Protein AF-A0A0U1L138-F1 (afdb_monomer_lite)

Organism: NCBI:txid2378

InterPro domains:
  IPR011146 HIT-like domain [PF01230] (2-56)
  IPR011146 HIT-like domain [PS51084] (1-61)
  IPR036265 HIT-like superfamily [G3DSA:3.30.428.10] (1-92)
  IPR036265 HIT-like superfamily [SSF54197] (2-64)

Sequence (111 aa):
MENLEQVKQEELFELTNILKSVTKALVKENDIDRVYILSLGEETSHFHFHVFPRYKWMLNFPNEDICINDKLDGAKLFSFIRQKYKADKQELFDNRLFSIVSRVRELMTNL

Secondary structure (DSSP, 8-state):
--SGGGS-HHHHHHHHHHHHHHHHHHTTSTTEEEEEEE---SS--S---EEEEEEGGGGGS-HHHHEETTEE-HHHHHHHHHHHT---TTGGG-HHHHHHHHHHHHHHTT-

Radius of gyration: 15.62 Å; chains: 1; bounding box: 41×29×37 Å

Foldseek 3Di:
DQDDVPADPVNVVVQVLLVVLLQVLLVPDPQFPDWDWDFDPPPHSDTDIDTHGDGPCLVVDDCVQAHDPSHGDPVSSVVVCCVVCVDDPVCCPDPVVVVSVVSSVVSVVVD

Structure (mmCIF, N/CA/C/O backbone):
data_AF-A0A0U1L138-F1
#
_entry.id   AF-A0A0U1L138-F1
#
loop_
_atom_site.group_PDB
_atom_site.id
_atom_site.type_symbol
_atom_site.label_atom_id
_atom_site.label_alt_id
_atom_site.label_comp_id
_atom_site.label_asym_id
_atom_site.label_entity_id
_atom_site.label_seq_id
_atom_site.pdbx_PDB_ins_code
_atom_site.Cartn_x
_atom_site.Cartn_y
_atom_site.Cartn_z
_atom_site.occupancy
_atom_site.B_iso_or_equiv
_atom_site.auth_seq_id
_atom_site.auth_comp_id
_atom_site.auth_asym_id
_atom_site.auth_atom_id
_atom_site.pdbx_PDB_model_num
ATOM 1 N N . MET A 1 1 ? -6.097 14.349 15.111 1.00 77.19 1 MET A N 1
ATOM 2 C CA . MET A 1 1 ? -5.158 13.266 15.430 1.00 77.19 1 MET A CA 1
ATOM 3 C C . MET A 1 1 ? -4.098 13.271 14.367 1.00 77.19 1 MET A C 1
ATOM 5 O O . MET A 1 1 ? -4.418 12.994 13.216 1.00 77.19 1 MET A O 1
ATOM 9 N N . GLU A 1 2 ? -2.906 13.702 14.750 1.00 82.88 2 GLU A N 1
ATOM 10 C CA . GLU A 1 2 ? -1.835 14.035 13.814 1.00 82.88 2 GLU A CA 1
ATOM 11 C C . GLU A 1 2 ? -0.838 12.903 13.619 1.00 82.88 2 GLU A C 1
ATOM 13 O O . GLU A 1 2 ? -0.235 12.773 12.559 1.00 82.88 2 GLU A O 1
ATOM 18 N N . ASN A 1 3 ? -0.704 12.038 14.617 1.00 85.62 3 ASN A N 1
ATOM 19 C CA . ASN A 1 3 ? 0.298 10.991 14.644 1.00 85.62 3 ASN A CA 1
ATOM 20 C C . ASN A 1 3 ? -0.227 9.739 15.369 1.00 85.62 3 ASN A C 1
ATOM 22 O O . ASN A 1 3 ? -1.282 9.757 16.005 1.00 85.62 3 ASN A O 1
ATOM 26 N N . LEU A 1 4 ? 0.517 8.636 15.248 1.00 90.56 4 LEU A N 1
ATOM 27 C CA . LEU A 1 4 ? 0.132 7.325 15.780 1.00 90.56 4 LEU A CA 1
ATOM 28 C C . LEU A 1 4 ? -0.012 7.312 17.312 1.00 90.56 4 LEU A C 1
ATOM 30 O O . LEU A 1 4 ? -0.883 6.627 17.833 1.00 90.56 4 LEU A O 1
ATOM 34 N N . GLU A 1 5 ? 0.821 8.064 18.034 1.00 92.56 5 GLU A N 1
ATOM 35 C CA . GLU A 1 5 ? 0.801 8.125 19.508 1.00 92.56 5 GLU A CA 1
ATOM 36 C C . GLU A 1 5 ? -0.516 8.676 20.076 1.00 92.56 5 GLU A C 1
ATOM 38 O O . GLU A 1 5 ? -0.874 8.370 21.210 1.00 92.56 5 GLU A O 1
ATOM 43 N N . GLN A 1 6 ? -1.247 9.469 19.288 1.00 92.38 6 GLN A N 1
ATOM 44 C CA . GLN A 1 6 ? -2.540 10.036 19.665 1.00 92.38 6 GLN A CA 1
ATOM 45 C C . GLN A 1 6 ? -3.711 9.077 19.393 1.00 92.38 6 GLN A C 1
ATOM 47 O O . GLN A 1 6 ? -4.825 9.355 19.840 1.00 92.38 6 GLN A O 1
ATOM 52 N N . VAL A 1 7 ? -3.477 7.971 18.672 1.00 92.31 7 VAL A N 1
ATOM 53 C CA . VAL A 1 7 ? -4.498 6.976 18.313 1.00 92.31 7 VAL A CA 1
ATOM 54 C C . VAL A 1 7 ? -4.766 6.072 19.501 1.00 92.31 7 VAL A C 1
ATOM 56 O O . VAL A 1 7 ? -3.854 5.441 20.041 1.00 92.31 7 VAL A O 1
ATOM 59 N N . LYS A 1 8 ? -6.034 5.971 19.909 1.00 95.44 8 LYS A N 1
ATOM 60 C CA . LYS A 1 8 ? -6.415 5.029 20.963 1.00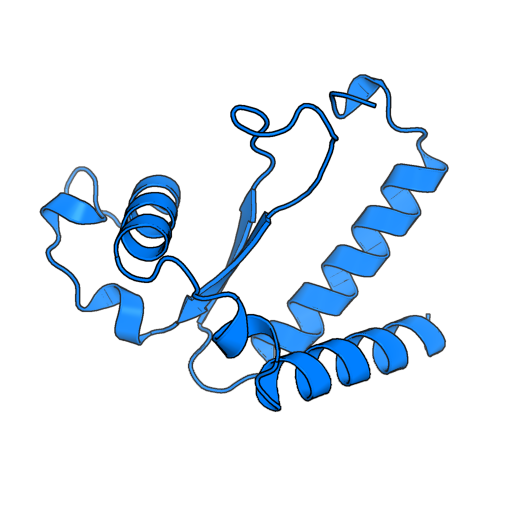 95.44 8 LYS A CA 1
ATOM 61 C C . LYS A 1 8 ? -6.182 3.603 20.475 1.00 95.44 8 LYS A C 1
ATOM 63 O O . LYS A 1 8 ? -6.370 3.293 19.304 1.00 95.44 8 LYS A O 1
ATOM 68 N N . GLN A 1 9 ? -5.837 2.703 21.392 1.00 95.38 9 GLN A N 1
ATOM 69 C CA . GLN A 1 9 ? -5.607 1.288 21.067 1.00 95.38 9 GLN A CA 1
ATOM 70 C C . GLN A 1 9 ? -6.801 0.642 20.344 1.00 95.38 9 GLN A C 1
ATOM 72 O O . GLN A 1 9 ? -6.609 -0.109 19.394 1.00 95.38 9 GLN A O 1
ATOM 77 N N . GLU A 1 10 ? -8.024 0.972 20.758 1.00 95.69 10 GLU A N 1
ATOM 78 C CA . GLU A 1 10 ? -9.265 0.491 20.136 1.00 95.69 10 GLU A CA 1
ATOM 79 C C . GLU A 1 10 ? -9.395 0.976 18.682 1.00 95.69 10 GLU A C 1
ATOM 81 O O . GLU A 1 10 ? -9.613 0.174 17.777 1.00 95.69 10 GLU A O 1
ATOM 86 N N . GLU A 1 11 ? -9.149 2.266 18.438 1.00 93.31 11 GLU A N 1
ATOM 87 C CA . GLU A 1 11 ? -9.163 2.861 17.094 1.00 93.31 11 GLU A CA 1
ATOM 88 C C . GLU A 1 11 ? -8.069 2.247 16.208 1.00 93.31 11 GLU A C 1
ATOM 90 O O . GLU A 1 11 ? -8.295 1.943 15.037 1.00 93.31 11 GLU A O 1
ATOM 95 N N . LEU A 1 12 ? -6.879 2.004 16.766 1.00 94.44 12 LEU A N 1
ATOM 96 C CA . LEU A 1 12 ? -5.781 1.361 16.050 1.00 94.44 12 LEU A CA 1
ATOM 97 C C . LEU A 1 12 ? -6.107 -0.099 15.702 1.00 94.44 12 LEU A C 1
ATOM 99 O O . LEU A 1 12 ? -5.778 -0.569 14.608 1.00 94.44 12 LEU A O 1
ATOM 103 N N . PHE A 1 13 ? -6.770 -0.822 16.602 1.00 93.88 13 PHE A N 1
ATOM 104 C CA . PHE A 1 13 ? -7.234 -2.183 16.351 1.00 93.88 13 PHE A CA 1
ATOM 105 C C . PHE A 1 13 ? -8.261 -2.225 15.208 1.00 93.88 13 PHE A C 1
ATOM 107 O O . PHE A 1 13 ? -8.141 -3.037 14.289 1.00 93.88 13 PHE A O 1
ATOM 114 N N . GLU A 1 14 ? -9.224 -1.305 15.195 1.00 92.88 14 GLU A N 1
ATOM 115 C CA . GLU A 1 14 ? -10.187 -1.181 14.096 1.00 92.88 14 GLU A CA 1
ATOM 116 C C . GLU A 1 14 ? -9.500 -0.826 12.770 1.00 92.88 14 GLU A C 1
ATOM 118 O O . GLU A 1 14 ? -9.710 -1.503 11.758 1.00 92.88 14 GLU A O 1
ATOM 123 N N . LEU A 1 15 ? -8.610 0.173 12.775 1.00 93.00 15 LEU A N 1
ATOM 124 C CA . LEU A 1 15 ? -7.842 0.581 11.595 1.00 93.00 15 LEU A CA 1
ATOM 125 C C . LEU A 1 15 ? -7.014 -0.573 11.022 1.00 93.00 15 LEU A C 1
ATOM 127 O O . LEU A 1 15 ? -6.984 -0.775 9.806 1.00 93.00 15 LEU A O 1
ATOM 131 N N . THR A 1 16 ? -6.360 -1.361 11.875 1.00 93.75 16 THR A N 1
ATOM 132 C CA . THR A 1 16 ? -5.551 -2.506 11.432 1.00 93.75 16 THR A CA 1
ATOM 133 C C . THR A 1 16 ? -6.408 -3.651 10.885 1.00 93.75 16 THR A C 1
ATOM 135 O O . THR A 1 16 ? -6.015 -4.279 9.896 1.00 93.75 16 THR A O 1
ATOM 138 N N . ASN A 1 17 ? -7.609 -3.883 11.423 1.00 93.06 17 ASN A N 1
ATOM 139 C CA . ASN A 1 17 ? -8.567 -4.845 10.861 1.00 93.06 17 ASN A CA 1
ATOM 140 C C . ASN A 1 17 ? -9.092 -4.416 9.483 1.00 93.06 17 ASN A C 1
ATOM 142 O O . ASN A 1 17 ? -9.172 -5.240 8.560 1.00 93.06 17 ASN A O 1
ATOM 146 N N . ILE A 1 18 ? -9.390 -3.125 9.311 1.00 93.19 18 ILE A N 1
ATOM 147 C CA . ILE A 1 18 ? -9.758 -2.552 8.010 1.00 93.19 18 ILE A CA 1
ATOM 148 C C . ILE A 1 18 ? 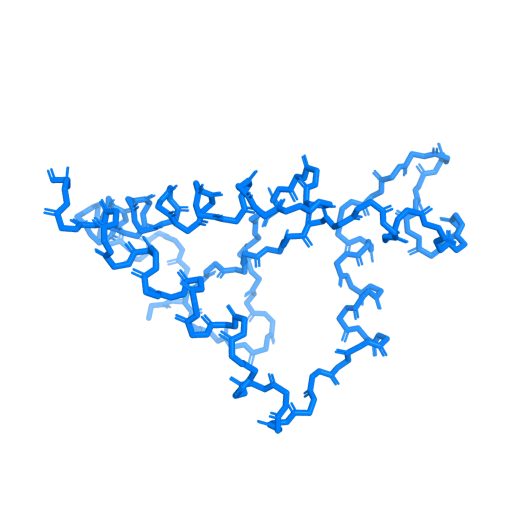-8.600 -2.734 7.027 1.00 93.19 18 ILE A C 1
ATOM 150 O O . ILE A 1 18 ? -8.785 -3.286 5.943 1.00 93.19 18 ILE A O 1
ATOM 154 N N . LEU A 1 19 ? -7.382 -2.359 7.420 1.00 94.88 19 LEU A N 1
ATOM 155 C CA . LEU A 1 19 ? -6.180 -2.470 6.594 1.00 94.88 19 LEU A CA 1
ATOM 156 C C . LEU A 1 19 ? -5.897 -3.916 6.157 1.00 94.88 19 LEU A C 1
ATOM 158 O O . LEU A 1 19 ? -5.582 -4.175 4.992 1.00 94.88 19 LEU A O 1
ATOM 162 N N . LYS A 1 20 ? -6.077 -4.888 7.057 1.00 94.06 20 LYS A N 1
ATOM 163 C CA . LYS A 1 20 ? -5.988 -6.322 6.744 1.00 94.06 20 LYS A CA 1
ATOM 164 C C . LYS A 1 20 ? -7.035 -6.752 5.711 1.00 94.06 20 LYS A C 1
ATOM 166 O O . LYS A 1 20 ? -6.738 -7.542 4.817 1.00 94.06 20 LYS A O 1
ATOM 171 N N . SER A 1 21 ? -8.252 -6.227 5.804 1.00 93.19 21 SER A N 1
ATOM 172 C CA . SER A 1 21 ? -9.329 -6.529 4.854 1.00 93.19 21 SER A CA 1
ATOM 173 C C . SER A 1 21 ? -9.069 -5.909 3.480 1.00 93.19 21 SER A C 1
ATOM 175 O O . SER A 1 21 ? -9.204 -6.594 2.466 1.00 93.19 21 SER A O 1
ATOM 177 N N . VAL A 1 22 ? -8.610 -4.653 3.441 1.00 93.56 22 VAL A N 1
ATOM 178 C CA . VAL A 1 22 ? -8.209 -3.953 2.210 1.00 93.56 22 VAL A CA 1
ATOM 179 C C . VAL A 1 22 ? -7.072 -4.692 1.513 1.00 93.56 22 VAL A C 1
ATOM 181 O O . VAL A 1 22 ? -7.184 -5.028 0.336 1.00 93.56 22 VAL A O 1
ATOM 184 N N . THR A 1 23 ? -5.999 -5.016 2.234 1.00 94.06 23 THR A N 1
ATOM 185 C CA . THR A 1 23 ? -4.866 -5.762 1.665 1.00 94.06 23 THR A CA 1
ATOM 186 C C . THR A 1 23 ? -5.299 -7.130 1.143 1.00 94.06 23 THR A C 1
ATOM 188 O O . THR A 1 23 ? -4.934 -7.486 0.026 1.00 94.06 23 THR A O 1
ATOM 191 N N . LYS A 1 24 ? -6.145 -7.865 1.879 1.00 92.06 24 LYS A N 1
ATOM 192 C CA . LYS A 1 24 ? -6.709 -9.154 1.439 1.00 92.06 24 LYS A CA 1
ATOM 193 C C . LYS A 1 24 ? -7.576 -9.036 0.182 1.00 92.06 24 LYS A C 1
ATOM 195 O O . LYS A 1 24 ? -7.598 -9.975 -0.611 1.00 92.06 24 LYS A O 1
ATOM 200 N N . ALA A 1 25 ? -8.310 -7.938 0.011 1.00 91.38 25 ALA A N 1
ATOM 201 C CA . ALA A 1 25 ? -9.071 -7.683 -1.208 1.00 91.38 25 ALA A CA 1
ATOM 202 C C . ALA A 1 25 ? -8.134 -7.390 -2.390 1.00 91.38 25 ALA A C 1
ATOM 204 O O . ALA A 1 25 ? -8.272 -8.012 -3.437 1.00 91.38 25 ALA A O 1
ATOM 205 N N . LEU A 1 26 ? -7.136 -6.523 -2.192 1.00 90.81 26 LEU A N 1
ATOM 206 C CA . LEU A 1 26 ? -6.195 -6.116 -3.239 1.00 90.81 26 LEU A CA 1
ATOM 207 C C . LEU A 1 26 ? -5.318 -7.267 -3.741 1.00 90.81 26 LEU A C 1
ATOM 209 O O . LEU A 1 26 ? -5.160 -7.422 -4.942 1.00 90.81 26 LEU A O 1
ATOM 213 N N . VAL A 1 27 ? -4.781 -8.121 -2.866 1.00 87.19 27 VAL A N 1
ATOM 214 C CA . VAL A 1 27 ? -3.908 -9.237 -3.302 1.00 87.19 27 VAL A CA 1
ATOM 215 C C . VAL A 1 27 ? -4.635 -10.320 -4.110 1.00 87.19 27 VAL A C 1
ATOM 217 O O . VAL A 1 27 ? -3.988 -11.225 -4.627 1.00 87.19 27 VAL A O 1
ATOM 220 N N . LYS A 1 28 ? -5.971 -10.273 -4.193 1.00 85.38 28 LYS A N 1
ATOM 221 C CA . LYS A 1 28 ? -6.761 -11.169 -5.052 1.00 85.38 28 LYS A CA 1
ATOM 222 C C . LYS A 1 28 ? -6.924 -10.642 -6.473 1.00 85.38 28 LYS A C 1
ATOM 224 O O . LYS A 1 28 ? -7.367 -11.395 -7.335 1.00 85.38 28 LYS A O 1
ATOM 229 N N . GLU A 1 29 ? -6.619 -9.372 -6.706 1.00 83.88 29 GLU A N 1
ATOM 230 C CA . GLU A 1 29 ? -6.638 -8.801 -8.043 1.00 83.88 29 GLU A CA 1
ATOM 231 C C . GLU A 1 29 ? -5.475 -9.358 -8.860 1.00 83.88 29 GLU A C 1
ATOM 233 O O . GLU A 1 29 ? -4.352 -9.499 -8.367 1.00 83.88 29 GLU A O 1
ATOM 238 N N . ASN A 1 30 ? -5.733 -9.619 -10.139 1.00 79.19 30 ASN A N 1
ATOM 239 C CA . ASN A 1 30 ? -4.670 -9.991 -11.058 1.00 79.19 30 ASN A CA 1
ATOM 240 C C . ASN A 1 30 ? -3.629 -8.862 -11.140 1.00 79.19 30 ASN A C 1
ATOM 242 O O . ASN A 1 30 ? -3.953 -7.673 -11.089 1.00 79.19 30 ASN A O 1
ATOM 246 N N . ASP A 1 31 ? -2.368 -9.269 -11.267 1.00 86.81 31 ASP A N 1
ATOM 247 C CA . ASP A 1 31 ? -1.191 -8.415 -11.455 1.00 86.81 31 ASP A CA 1
ATOM 248 C C . ASP A 1 31 ? -0.718 -7.583 -10.258 1.00 86.81 31 ASP A C 1
ATOM 250 O O . ASP A 1 31 ? 0.324 -6.936 -10.385 1.00 86.81 31 ASP A O 1
ATOM 254 N N . ILE A 1 32 ? -1.389 -7.628 -9.100 1.00 91.50 32 ILE A N 1
ATOM 255 C CA . ILE A 1 32 ? -0.857 -7.066 -7.848 1.00 91.50 32 ILE A CA 1
ATOM 256 C C . ILE A 1 32 ? 0.075 -8.090 -7.189 1.00 91.50 32 ILE A C 1
ATOM 258 O O . ILE A 1 32 ? -0.359 -9.139 -6.723 1.00 91.50 32 ILE A O 1
ATOM 262 N N . ASP A 1 33 ? 1.363 -7.762 -7.091 1.00 90.31 33 ASP A N 1
ATOM 263 C CA . ASP A 1 33 ? 2.365 -8.643 -6.469 1.00 90.31 33 ASP A CA 1
ATOM 264 C C . ASP A 1 33 ? 2.542 -8.385 -4.972 1.00 90.31 33 ASP A C 1
ATOM 266 O O . ASP A 1 33 ? 2.974 -9.250 -4.207 1.00 90.31 33 ASP A O 1
ATOM 270 N N . ARG A 1 34 ? 2.352 -7.130 -4.562 1.00 92.88 34 ARG A N 1
ATOM 271 C CA . ARG A 1 34 ? 2.618 -6.669 -3.201 1.00 92.88 34 ARG A CA 1
ATOM 272 C C . ARG A 1 34 ? 1.779 -5.437 -2.909 1.00 92.88 34 ARG A C 1
ATOM 274 O O . ARG A 1 34 ? 1.535 -4.633 -3.799 1.00 92.88 34 ARG A O 1
ATOM 281 N N . VAL A 1 35 ? 1.396 -5.262 -1.652 1.00 94.81 35 VAL A N 1
ATOM 282 C CA . VAL A 1 35 ? 0.774 -4.027 -1.171 1.00 94.81 35 VAL A CA 1
ATOM 283 C C . VAL A 1 35 ? 1.734 -3.363 -0.196 1.00 94.81 35 VAL A C 1
ATOM 285 O O . VAL A 1 35 ? 2.177 -3.994 0.764 1.00 94.81 35 VAL A O 1
ATOM 288 N N . TYR A 1 36 ? 2.086 -2.112 -0.467 1.00 95.12 36 TYR A N 1
ATOM 289 C CA . TYR A 1 36 ? 2.853 -1.275 0.445 1.00 95.12 36 TYR A CA 1
ATOM 290 C C . TYR A 1 36 ? 1.904 -0.462 1.319 1.00 95.12 36 TYR A C 1
ATOM 292 O O . TYR A 1 36 ? 0.842 -0.033 0.869 1.00 95.12 36 TYR A O 1
ATOM 300 N N . ILE A 1 37 ? 2.297 -0.264 2.572 1.00 95.00 37 ILE A N 1
ATOM 301 C CA . ILE A 1 37 ? 1.548 0.518 3.551 1.00 95.00 37 ILE A CA 1
ATOM 302 C C . ILE A 1 37 ? 2.492 1.601 4.048 1.00 95.00 37 ILE A C 1
ATOM 304 O O . ILE A 1 37 ? 3.595 1.292 4.498 1.00 95.00 37 ILE A O 1
ATOM 308 N N . LEU A 1 38 ? 2.067 2.854 3.937 1.00 93.00 38 LEU A N 1
ATOM 309 C CA . LEU A 1 38 ? 2.846 4.014 4.355 1.00 93.00 38 LEU A CA 1
ATOM 310 C C . LEU A 1 38 ? 1.973 4.926 5.217 1.00 93.00 38 LEU A C 1
ATOM 312 O O . LEU A 1 38 ? 0.766 4.992 5.008 1.00 93.00 38 LEU A O 1
ATOM 316 N N . SER A 1 39 ? 2.582 5.650 6.149 1.00 92.75 39 SER A N 1
ATOM 317 C CA . SER A 1 39 ? 1.945 6.743 6.890 1.00 92.75 39 SER A CA 1
ATOM 318 C C . SER A 1 39 ? 2.809 7.979 6.684 1.00 92.75 39 SER A C 1
ATOM 320 O O . SER A 1 39 ? 3.898 8.055 7.249 1.00 92.75 39 SER A O 1
ATOM 322 N N . LEU A 1 40 ? 2.346 8.894 5.835 1.00 90.38 40 LEU A N 1
ATOM 323 C CA . LEU A 1 40 ? 3.024 10.137 5.464 1.00 90.38 40 LEU A CA 1
ATOM 324 C C . LEU A 1 40 ? 2.098 11.307 5.826 1.00 90.38 40 LEU A C 1
ATOM 326 O O . LEU A 1 40 ? 0.881 11.188 5.694 1.00 90.38 40 LEU A O 1
ATOM 330 N N . GLY A 1 41 ? 2.655 12.404 6.333 1.00 88.06 41 GLY A N 1
ATOM 331 C CA . GLY A 1 41 ? 1.895 13.496 6.963 1.00 88.06 41 GLY A CA 1
ATOM 332 C C . GLY A 1 41 ? 2.183 14.881 6.385 1.00 88.06 41 GLY A C 1
ATOM 333 O O . GLY A 1 41 ? 1.705 15.878 6.914 1.00 88.06 41 GLY A O 1
ATOM 334 N N . GLU A 1 42 ? 2.976 14.960 5.317 1.00 88.81 42 GLU A N 1
ATOM 335 C CA . GLU A 1 42 ? 3.516 16.210 4.779 1.00 88.81 42 GLU A CA 1
ATOM 336 C C . GLU A 1 42 ? 2.452 17.085 4.096 1.00 88.81 42 GLU A C 1
ATOM 338 O O . GLU A 1 42 ? 2.597 18.304 4.059 1.00 88.81 42 GLU A O 1
ATOM 343 N N . GLU A 1 43 ? 1.378 16.489 3.565 1.00 84.06 43 GLU A N 1
ATOM 344 C CA . GLU A 1 43 ? 0.285 17.226 2.904 1.00 84.06 43 GLU A CA 1
ATOM 345 C C . GLU A 1 43 ? -0.953 17.408 3.783 1.00 84.06 43 GLU A C 1
ATOM 347 O O . GLU A 1 43 ? -1.676 18.393 3.641 1.00 84.06 43 GLU A O 1
ATOM 352 N N . THR A 1 44 ? -1.213 16.466 4.689 1.00 85.50 44 THR A N 1
ATOM 353 C CA . THR A 1 44 ? -2.363 16.514 5.592 1.00 85.50 44 THR A CA 1
ATOM 354 C C . THR A 1 44 ? -1.952 16.039 6.972 1.00 85.50 44 THR A C 1
ATOM 356 O O . THR A 1 44 ? -1.434 14.933 7.111 1.00 85.50 44 THR A O 1
ATOM 359 N N . SER A 1 45 ? -2.286 16.818 7.997 1.00 87.19 45 SER A N 1
ATOM 360 C CA . SER A 1 45 ? -2.010 16.486 9.395 1.00 87.19 45 SER A CA 1
ATOM 361 C C . SER A 1 45 ? -2.996 15.480 9.995 1.00 87.19 45 SER A C 1
ATOM 363 O O . SER A 1 45 ? -3.060 15.345 11.204 1.00 87.19 45 SER A O 1
ATOM 365 N N . HIS A 1 46 ? -3.817 14.788 9.204 1.00 91.06 46 HIS A N 1
ATOM 366 C CA . HIS A 1 46 ? -4.671 13.721 9.724 1.00 91.06 46 HIS A CA 1
ATOM 367 C C . HIS A 1 46 ? -3.922 12.391 9.651 1.00 91.06 46 HIS A C 1
ATOM 369 O O . HIS A 1 46 ? -3.442 12.034 8.578 1.00 91.06 46 HIS A O 1
ATOM 375 N N . PHE A 1 47 ? -3.846 11.641 10.752 1.00 92.50 47 PHE A N 1
ATOM 376 C CA . PHE A 1 47 ? -3.243 10.311 10.746 1.00 92.50 47 PHE A CA 1
ATOM 377 C C . PHE A 1 47 ? -4.020 9.374 9.815 1.00 92.50 47 PHE A C 1
ATOM 379 O O . PHE A 1 47 ? -5.211 9.135 10.008 1.00 92.50 47 PHE A O 1
ATOM 386 N N . HIS A 1 48 ? -3.343 8.839 8.803 1.00 93.50 48 HIS A N 1
ATOM 387 C CA . HIS A 1 48 ? -3.930 7.924 7.837 1.00 93.50 48 HIS A CA 1
ATOM 388 C C . HI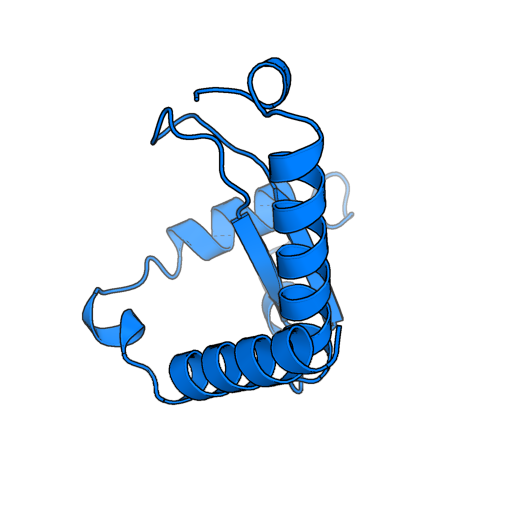S A 1 48 ? -2.864 6.996 7.255 1.00 93.50 48 HIS A C 1
ATOM 390 O O . HIS A 1 48 ? -1.665 7.267 7.320 1.00 93.50 48 HIS A O 1
ATOM 396 N N . PHE A 1 49 ? -3.319 5.904 6.643 1.00 94.12 49 PHE A N 1
ATOM 397 C CA . PHE A 1 49 ? -2.458 5.015 5.878 1.00 94.12 49 PHE A CA 1
ATOM 398 C C . PHE A 1 49 ? -2.700 5.194 4.383 1.00 94.12 49 PHE A C 1
ATOM 400 O O . PHE A 1 49 ? -3.835 5.130 3.909 1.00 94.12 49 PHE A O 1
ATOM 407 N N . HIS A 1 50 ? -1.622 5.322 3.620 1.00 92.44 50 HIS A N 1
ATOM 408 C CA . HIS A 1 50 ? -1.637 5.041 2.196 1.00 92.44 50 HIS A CA 1
ATOM 409 C C . HIS A 1 50 ? -1.549 3.532 1.990 1.00 92.44 50 HIS A C 1
ATOM 411 O O . HIS A 1 50 ? -0.633 2.878 2.492 1.00 92.44 50 HIS A O 1
ATOM 417 N N . VAL A 1 51 ? -2.478 2.988 1.206 1.00 93.56 51 VAL A N 1
ATOM 418 C CA . VAL A 1 51 ? -2.440 1.597 0.754 1.00 93.56 51 VAL A CA 1
ATOM 419 C C . VAL A 1 51 ? -2.090 1.600 -0.724 1.00 93.56 51 VAL A C 1
ATOM 421 O O . VAL A 1 51 ? -2.898 1.998 -1.560 1.00 93.56 51 VAL A O 1
ATOM 424 N N . PHE A 1 52 ? -0.867 1.188 -1.042 1.00 93.50 52 PHE A N 1
ATOM 425 C CA . PHE A 1 52 ? -0.312 1.296 -2.383 1.00 93.50 52 PHE A CA 1
ATOM 426 C C . PHE A 1 52 ? -0.110 -0.094 -3.010 1.00 93.50 52 PHE A C 1
ATOM 428 O O . PHE A 1 52 ? 0.857 -0.789 -2.680 1.00 93.50 52 PHE A O 1
ATOM 435 N N . PRO A 1 53 ? -1.021 -0.539 -3.895 1.00 92.75 53 PRO A N 1
ATOM 436 C CA . PRO A 1 53 ? -0.856 -1.794 -4.615 1.00 92.75 53 PRO A CA 1
ATOM 437 C C . PRO A 1 53 ? 0.249 -1.675 -5.671 1.00 92.75 53 PRO A C 1
ATOM 439 O O . PRO A 1 53 ? 0.128 -0.913 -6.630 1.00 92.75 53 PRO A O 1
ATOM 442 N N . ARG A 1 54 ? 1.317 -2.465 -5.522 1.00 93.50 54 ARG A N 1
ATOM 443 C CA . ARG A 1 54 ? 2.359 -2.602 -6.539 1.00 93.50 54 ARG A CA 1
ATOM 444 C C . ARG A 1 54 ? 1.940 -3.641 -7.565 1.00 93.50 54 ARG A C 1
ATOM 446 O O . ARG A 1 54 ? 1.933 -4.843 -7.285 1.00 93.50 54 ARG A O 1
ATOM 453 N N . TYR A 1 55 ? 1.692 -3.165 -8.774 1.00 92.31 55 TYR A N 1
ATOM 454 C CA . TYR A 1 55 ? 1.455 -4.022 -9.922 1.00 92.31 55 TYR A CA 1
ATOM 455 C C . TYR A 1 55 ? 2.766 -4.474 -10.576 1.00 92.31 55 TYR A C 1
ATOM 457 O O . TYR A 1 55 ? 3.765 -3.753 -10.526 1.00 92.31 55 TYR A O 1
ATOM 465 N N . LYS A 1 56 ? 2.760 -5.626 -11.256 1.00 91.06 56 LYS A N 1
ATOM 466 C CA . LYS A 1 56 ? 3.918 -6.140 -12.018 1.00 91.06 56 LYS A CA 1
ATOM 467 C C . LYS A 1 56 ? 4.475 -5.123 -13.009 1.00 91.06 56 LYS A C 1
ATOM 469 O O . LYS A 1 56 ? 5.681 -4.900 -13.055 1.00 91.06 56 LYS A O 1
ATOM 474 N N . TRP A 1 57 ? 3.593 -4.462 -13.762 1.00 91.88 57 TRP A N 1
ATOM 475 C CA . TRP A 1 57 ? 3.979 -3.484 -14.785 1.00 91.88 57 TRP A CA 1
ATOM 476 C C . TRP A 1 57 ? 4.721 -2.271 -14.216 1.00 91.88 57 TRP A C 1
ATOM 478 O O . TRP A 1 57 ? 5.465 -1.618 -14.943 1.00 91.88 57 TRP A O 1
ATOM 488 N N . MET A 1 58 ? 4.567 -1.980 -12.920 1.00 92.88 58 MET A N 1
ATOM 489 C CA . MET A 1 58 ? 5.280 -0.880 -12.271 1.00 92.88 58 MET A CA 1
ATOM 490 C C . MET A 1 58 ? 6.789 -1.127 -12.173 1.00 92.88 58 MET A C 1
ATOM 492 O O . MET A 1 58 ? 7.540 -0.194 -11.921 1.00 92.88 58 MET A O 1
ATOM 496 N N . LEU A 1 59 ? 7.251 -2.362 -12.376 1.00 92.06 59 LEU A N 1
ATOM 497 C CA . LEU A 1 59 ? 8.679 -2.678 -12.413 1.00 92.06 59 LEU A CA 1
ATOM 498 C C . LEU A 1 59 ? 9.328 -2.389 -13.774 1.00 92.06 59 LEU A C 1
ATOM 500 O O . LEU A 1 59 ? 10.541 -2.501 -13.896 1.00 92.06 59 LEU A O 1
ATOM 504 N N . ASN A 1 60 ? 8.542 -2.008 -14.784 1.00 91.69 60 ASN A N 1
ATOM 505 C CA . ASN A 1 60 ? 9.040 -1.748 -16.136 1.00 91.69 60 ASN A CA 1
ATOM 506 C C . ASN A 1 60 ? 9.556 -0.308 -16.328 1.00 91.69 60 ASN A C 1
ATOM 508 O O . ASN A 1 60 ? 9.915 0.066 -17.444 1.00 91.69 60 ASN A O 1
ATOM 512 N N . PHE A 1 61 ? 9.547 0.523 -15.280 1.00 89.62 61 PHE A N 1
ATOM 513 C CA . PHE A 1 61 ? 10.074 1.890 -15.335 1.00 89.62 61 PHE A CA 1
ATOM 514 C C . PHE A 1 61 ? 11.605 1.929 -15.200 1.00 89.62 61 PHE A C 1
ATOM 516 O O . PHE A 1 61 ? 12.195 0.957 -14.721 1.00 89.62 61 PHE A O 1
ATOM 523 N N . PRO A 1 62 ? 12.261 3.031 -15.621 1.00 85.94 62 PRO A N 1
ATOM 524 C CA . PRO A 1 62 ? 13.710 3.174 -15.510 1.00 85.94 62 PRO A CA 1
ATOM 525 C C . PRO A 1 62 ? 14.222 2.948 -14.081 1.00 85.94 62 PRO A C 1
ATOM 527 O O . PRO A 1 62 ? 13.636 3.423 -13.112 1.00 85.94 62 PRO A O 1
ATOM 530 N N . ASN A 1 63 ? 15.341 2.228 -13.955 1.00 85.00 63 ASN A N 1
ATOM 531 C CA . ASN A 1 63 ? 15.925 1.817 -12.671 1.00 85.00 63 ASN A CA 1
ATOM 532 C C . ASN A 1 63 ? 16.272 3.034 -11.783 1.00 85.00 63 ASN A C 1
ATOM 534 O O . ASN A 1 63 ? 15.916 3.059 -10.608 1.00 85.00 63 ASN A O 1
ATOM 538 N N . GLU A 1 64 ? 16.861 4.089 -12.349 1.00 87.44 64 GLU A N 1
ATOM 539 C CA . GLU A 1 64 ? 17.245 5.316 -11.625 1.00 87.44 64 GLU A CA 1
ATOM 540 C C . GLU A 1 64 ? 16.087 6.008 -10.879 1.00 87.44 64 GLU A C 1
ATOM 542 O O . GLU A 1 64 ? 16.280 6.543 -9.775 1.00 87.44 64 GLU A O 1
ATOM 547 N N . ASP A 1 65 ? 14.875 5.910 -11.429 1.00 88.00 65 ASP A N 1
ATOM 548 C CA . ASP A 1 65 ? 13.667 6.514 -10.871 1.00 88.00 65 ASP A CA 1
ATOM 549 C C . ASP A 1 65 ? 13.118 5.739 -9.668 1.00 88.00 65 ASP A C 1
ATOM 551 O O . ASP A 1 65 ? 12.549 6.337 -8.754 1.00 88.00 65 ASP A O 1
ATOM 555 N N . ILE A 1 66 ? 13.271 4.408 -9.651 1.00 93.06 66 ILE A N 1
A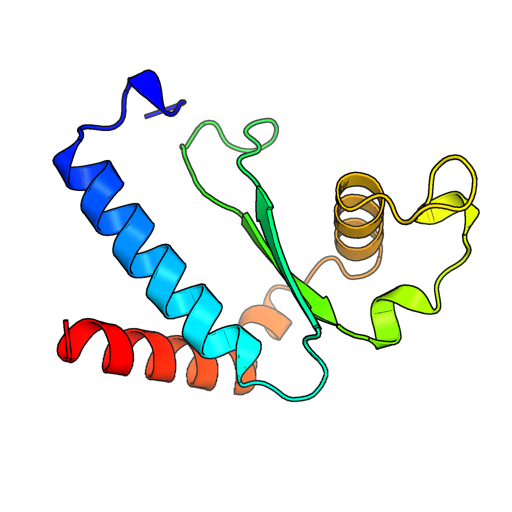TOM 556 C CA . ILE A 1 66 ? 12.559 3.524 -8.710 1.00 93.06 66 ILE A CA 1
ATOM 557 C C . ILE A 1 66 ? 13.471 2.638 -7.853 1.00 93.06 66 ILE A C 1
ATOM 559 O O . ILE A 1 66 ? 12.975 1.918 -6.989 1.00 93.06 66 ILE A O 1
ATOM 563 N N . CYS A 1 67 ? 14.788 2.693 -8.043 1.00 94.06 67 CYS A N 1
ATOM 564 C CA . CYS A 1 67 ? 15.755 1.867 -7.323 1.00 94.06 67 CYS A CA 1
ATOM 565 C C . CYS A 1 67 ? 16.868 2.688 -6.650 1.00 94.06 67 CYS A C 1
ATOM 567 O O . CYS A 1 67 ? 17.110 3.864 -6.950 1.00 94.06 67 CYS A O 1
ATOM 569 N N . ILE A 1 68 ? 17.578 2.032 -5.731 1.00 94.19 68 ILE A N 1
ATOM 570 C CA . ILE A 1 68 ? 18.832 2.478 -5.115 1.00 94.19 68 ILE A CA 1
ATOM 571 C C . ILE A 1 68 ? 19.808 1.298 -5.162 1.00 94.19 68 ILE A C 1
ATOM 573 O O . ILE A 1 68 ? 19.480 0.214 -4.680 1.00 94.19 68 ILE A O 1
ATOM 577 N N . ASN A 1 69 ? 21.006 1.497 -5.726 1.00 93.50 69 ASN A N 1
ATOM 578 C CA . ASN A 1 69 ? 22.022 0.445 -5.896 1.00 93.50 69 ASN A CA 1
ATOM 579 C C . ASN A 1 69 ? 21.448 -0.829 -6.557 1.00 93.50 69 ASN A C 1
ATOM 581 O O . ASN A 1 69 ? 21.589 -1.927 -6.015 1.00 93.50 69 ASN A O 1
ATOM 585 N N . ASP A 1 70 ? 20.721 -0.658 -7.668 1.00 90.62 70 ASP A N 1
ATOM 586 C CA . ASP A 1 70 ? 20.045 -1.724 -8.431 1.00 90.62 70 ASP A CA 1
ATOM 587 C C . ASP A 1 70 ? 18.987 -2.535 -7.664 1.00 90.62 70 ASP A C 1
ATOM 589 O O . ASP A 1 70 ? 18.533 -3.587 -8.119 1.00 90.62 70 ASP A O 1
ATOM 593 N N . LYS A 1 71 ? 18.549 -2.048 -6.500 1.00 93.25 71 LYS A N 1
ATOM 594 C CA . LYS A 1 71 ? 17.463 -2.651 -5.724 1.00 93.25 71 LYS A CA 1
ATOM 595 C C . LYS A 1 71 ? 16.245 -1.750 -5.734 1.00 93.25 71 LYS A C 1
ATOM 597 O O . LYS A 1 71 ? 16.365 -0.553 -5.488 1.00 93.25 71 LYS A O 1
ATOM 602 N N . LEU A 1 72 ? 15.076 -2.349 -5.955 1.00 94.00 72 LEU A N 1
ATOM 603 C CA . LEU A 1 72 ? 13.799 -1.646 -5.904 1.00 94.00 72 LEU A CA 1
ATOM 604 C C . LEU A 1 72 ? 13.630 -0.926 -4.562 1.00 94.00 72 LEU A C 1
ATOM 606 O O . LEU A 1 72 ? 13.683 -1.556 -3.503 1.00 94.00 72 LEU A O 1
ATOM 610 N N . ASP A 1 73 ? 13.352 0.370 -4.631 1.00 94.69 73 ASP A N 1
ATOM 611 C CA . ASP A 1 73 ? 13.013 1.207 -3.492 1.00 94.69 73 ASP A CA 1
ATOM 612 C C . ASP A 1 73 ? 11.511 1.525 -3.533 1.00 94.69 73 ASP A C 1
ATOM 614 O O . ASP A 1 73 ? 10.994 2.152 -4.460 1.00 94.69 73 ASP A O 1
ATOM 618 N N . GLY A 1 74 ? 10.780 1.050 -2.522 1.00 93.12 74 GLY A N 1
ATOM 619 C CA . GLY A 1 74 ? 9.325 1.192 -2.474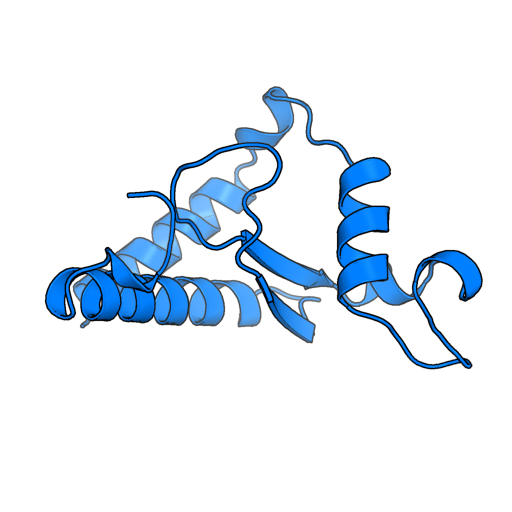 1.00 93.12 74 GLY A CA 1
ATOM 620 C C . GLY A 1 74 ? 8.852 2.642 -2.333 1.00 93.12 74 GLY A C 1
ATOM 621 O O . GLY A 1 74 ? 7.798 2.983 -2.868 1.00 93.12 74 GLY A O 1
ATOM 622 N N . ALA A 1 75 ? 9.623 3.496 -1.654 1.00 92.69 75 ALA A N 1
ATOM 623 C CA . ALA A 1 75 ? 9.276 4.898 -1.441 1.00 92.69 75 ALA A CA 1
ATOM 624 C C . ALA A 1 75 ? 9.513 5.723 -2.712 1.00 92.69 75 ALA A C 1
ATOM 626 O O . ALA A 1 75 ? 8.667 6.546 -3.082 1.00 92.69 75 ALA A O 1
ATOM 627 N N . LYS A 1 76 ? 10.611 5.451 -3.430 1.00 94.75 76 LYS A N 1
ATOM 628 C CA . LYS A 1 76 ? 10.846 5.995 -4.772 1.00 94.75 76 LYS A CA 1
ATOM 629 C C . LYS A 1 76 ? 9.766 5.554 -5.749 1.00 94.75 76 LYS A C 1
ATOM 631 O O . LYS A 1 76 ? 9.173 6.407 -6.401 1.00 94.75 76 LYS A O 1
ATOM 636 N N . LEU A 1 77 ? 9.449 4.255 -5.804 1.00 94.69 77 LEU A N 1
ATOM 637 C CA . LEU A 1 77 ? 8.393 3.755 -6.686 1.00 94.69 77 LEU A CA 1
ATOM 638 C C . LEU A 1 77 ? 7.046 4.427 -6.392 1.00 94.69 77 LEU A C 1
ATOM 640 O O . LEU A 1 77 ? 6.374 4.880 -7.317 1.00 94.69 77 LEU A O 1
ATOM 644 N N . PHE A 1 78 ? 6.658 4.516 -5.117 1.00 92.44 78 PHE A N 1
ATOM 645 C CA . PHE A 1 78 ? 5.441 5.217 -4.705 1.00 92.44 78 PHE A CA 1
ATOM 646 C C . PHE A 1 78 ? 5.439 6.670 -5.188 1.00 92.44 78 PHE A C 1
ATOM 648 O O . PHE A 1 78 ? 4.487 7.102 -5.838 1.00 92.44 78 PHE A O 1
ATOM 655 N N . SER A 1 79 ? 6.523 7.401 -4.923 1.00 90.50 79 SER A N 1
ATOM 656 C CA . SER A 1 79 ? 6.661 8.807 -5.313 1.00 90.50 79 SER A CA 1
ATOM 657 C C . SER A 1 79 ? 6.588 8.986 -6.830 1.00 90.50 79 SER A C 1
ATOM 659 O O . SER A 1 79 ? 5.853 9.847 -7.312 1.00 90.50 79 SER A O 1
ATOM 661 N N . PHE A 1 80 ? 7.283 8.134 -7.584 1.00 92.88 80 PHE A N 1
ATOM 662 C CA . PHE A 1 80 ? 7.296 8.146 -9.043 1.00 92.88 80 PHE A CA 1
ATOM 663 C C . PHE A 1 80 ? 5.901 7.900 -9.631 1.00 92.88 80 PHE A C 1
ATOM 665 O O . PHE A 1 80 ? 5.414 8.699 -10.431 1.00 92.88 80 PHE A O 1
ATOM 672 N N . ILE A 1 81 ? 5.222 6.827 -9.208 1.00 91.44 81 ILE A N 1
ATOM 673 C CA . ILE A 1 81 ? 3.878 6.489 -9.700 1.00 91.44 81 ILE A CA 1
ATOM 674 C C . ILE A 1 81 ? 2.886 7.598 -9.360 1.00 91.44 81 ILE A C 1
ATOM 676 O O . ILE A 1 81 ? 2.122 8.017 -10.228 1.00 91.44 81 ILE A O 1
ATOM 680 N N . ARG A 1 82 ? 2.933 8.113 -8.127 1.00 87.19 82 ARG A N 1
ATOM 681 C CA . ARG A 1 82 ? 2.071 9.205 -7.665 1.00 87.19 82 ARG A CA 1
ATOM 682 C C . ARG A 1 82 ? 2.231 10.467 -8.512 1.00 87.19 82 ARG A C 1
ATOM 684 O O . ARG A 1 82 ? 1.243 11.135 -8.795 1.00 87.19 82 ARG A O 1
ATOM 691 N N . GLN A 1 83 ? 3.459 10.810 -8.897 1.00 88.00 83 GLN A N 1
ATOM 692 C CA . GLN A 1 83 ? 3.726 11.968 -9.752 1.00 88.00 83 GLN A CA 1
ATOM 693 C C . GLN A 1 83 ? 3.287 11.725 -11.198 1.00 88.00 83 GLN A C 1
ATOM 695 O O . GLN A 1 83 ? 2.670 12.602 -11.798 1.00 88.00 83 GLN A O 1
ATOM 700 N N . LYS A 1 84 ? 3.585 10.539 -11.740 1.00 87.12 84 LYS A N 1
ATOM 701 C CA . LYS A 1 84 ? 3.310 10.180 -13.135 1.00 87.12 84 LYS A CA 1
ATOM 702 C C . LYS A 1 84 ? 1.821 10.027 -13.437 1.00 87.12 84 LYS A C 1
ATOM 704 O O . LYS A 1 84 ? 1.374 10.451 -14.495 1.00 87.12 84 LYS A O 1
ATOM 709 N N . TYR A 1 85 ? 1.075 9.429 -12.513 1.00 83.00 85 TYR A N 1
ATOM 710 C CA . TYR A 1 85 ? -0.339 9.088 -12.665 1.00 83.00 85 TYR A CA 1
ATOM 711 C C . TYR A 1 85 ? -1.203 9.839 -11.656 1.00 83.00 85 TYR A C 1
ATOM 713 O O . TYR A 1 85 ? -2.101 9.245 -11.065 1.00 83.00 85 TYR A O 1
ATOM 721 N N . LYS A 1 86 ? -0.905 11.122 -11.391 1.00 75.12 86 LYS A N 1
ATOM 722 C CA . LYS A 1 86 ? -1.769 11.962 -10.547 1.00 75.12 86 LYS A CA 1
ATOM 723 C C . LYS A 1 86 ? -3.219 11.769 -10.991 1.00 75.12 86 LYS A C 1
ATOM 725 O O . LYS A 1 86 ? -3.567 12.174 -12.096 1.00 75.12 86 LYS A O 1
ATOM 730 N N . ALA A 1 87 ? -4.018 11.132 -10.138 1.00 65.06 87 ALA A N 1
ATOM 731 C CA . ALA A 1 87 ? -5.377 10.761 -10.491 1.00 65.06 87 ALA A CA 1
ATOM 732 C C . ALA A 1 87 ? -6.195 12.028 -10.759 1.00 65.06 87 ALA A C 1
ATOM 734 O O . ALA A 1 87 ? -6.242 12.933 -9.917 1.00 65.06 87 ALA A O 1
ATOM 735 N N . ASP A 1 88 ? -6.845 12.086 -11.920 1.00 65.62 88 ASP A N 1
ATOM 736 C CA . ASP A 1 88 ? -7.927 13.040 -12.136 1.00 65.62 88 ASP A CA 1
ATOM 737 C C . ASP A 1 88 ? -9.114 12.624 -11.248 1.00 65.62 88 ASP A C 1
ATOM 739 O O . ASP A 1 88 ? -9.358 11.440 -11.004 1.00 65.62 88 ASP A O 1
ATOM 743 N N . LYS A 1 89 ? -9.895 13.592 -10.766 1.00 64.62 89 LYS A N 1
ATOM 744 C CA . LYS A 1 89 ? -11.090 13.338 -9.951 1.00 64.62 89 LYS A CA 1
ATOM 745 C C . LYS A 1 89 ? -12.106 12.440 -10.661 1.00 64.62 89 LYS A C 1
ATOM 747 O O . LYS A 1 89 ? -12.916 11.817 -9.985 1.00 64.62 89 LYS A O 1
ATOM 752 N N . GLN A 1 90 ? -12.077 12.369 -11.992 1.00 62.00 90 GLN A N 1
ATOM 753 C CA . GLN A 1 90 ? -12.944 11.479 -12.768 1.00 62.00 90 GLN A CA 1
ATOM 754 C C . GLN A 1 90 ? -12.546 9.999 -12.645 1.00 62.00 90 GLN A C 1
ATOM 756 O O . GLN A 1 90 ? -13.422 9.138 -12.614 1.00 62.00 90 GLN A O 1
ATOM 761 N N . GLU A 1 91 ? -11.255 9.694 -12.484 1.00 65.06 91 GLU A N 1
ATOM 762 C CA . GLU A 1 91 ? -10.755 8.318 -12.326 1.00 65.06 91 GLU A CA 1
ATOM 763 C C . GLU A 1 91 ? -11.093 7.727 -10.945 1.00 65.06 91 GLU A C 1
ATOM 765 O O . GLU A 1 91 ? -11.116 6.510 -10.770 1.00 65.06 91 GLU A O 1
ATOM 770 N N . LEU A 1 92 ? -11.447 8.575 -9.968 1.00 58.44 92 LEU A N 1
ATOM 771 C CA . LEU A 1 92 ? -11.925 8.150 -8.644 1.00 58.44 92 LEU A CA 1
ATOM 772 C C . LEU A 1 92 ? -13.269 7.405 -8.690 1.00 58.44 92 LEU A C 1
ATOM 774 O O . LEU A 1 92 ? -13.656 6.805 -7.691 1.00 58.44 92 LEU A O 1
ATOM 778 N N . PHE A 1 93 ? -13.981 7.435 -9.818 1.00 63.41 93 PHE A N 1
ATOM 779 C CA . PHE A 1 93 ? -15.274 6.767 -9.993 1.00 63.41 93 PHE A CA 1
ATOM 780 C C . PHE A 1 93 ? -15.195 5.529 -10.896 1.00 63.41 93 PHE A C 1
ATOM 782 O O . PHE A 1 93 ? -16.215 5.075 -11.412 1.00 63.41 93 PHE A O 1
ATOM 789 N N . ASP A 1 94 ? -14.001 4.959 -11.077 1.00 73.69 94 ASP A N 1
ATOM 790 C CA . ASP A 1 94 ? -13.829 3.687 -11.779 1.00 73.69 94 ASP A CA 1
ATOM 791 C C . ASP A 1 94 ? -14.624 2.558 -11.083 1.00 73.69 94 ASP A C 1
ATOM 793 O O . ASP A 1 94 ? -14.543 2.348 -9.866 1.00 73.69 94 ASP A O 1
ATOM 797 N N . ASN A 1 95 ? -15.366 1.781 -11.877 1.00 79.81 95 ASN A N 1
ATOM 798 C CA . ASN A 1 95 ? -16.070 0.566 -11.461 1.00 79.81 95 ASN A CA 1
ATOM 799 C C . ASN A 1 95 ? -15.170 -0.415 -10.693 1.00 79.81 95 ASN A C 1
ATOM 801 O O . ASN A 1 95 ? -15.638 -1.120 -9.794 1.00 79.81 95 ASN A O 1
ATOM 805 N N . ARG A 1 96 ? -13.868 -0.445 -10.999 1.00 79.69 96 ARG A N 1
ATOM 806 C CA . ARG A 1 96 ? -12.896 -1.265 -10.275 1.00 79.69 96 ARG A CA 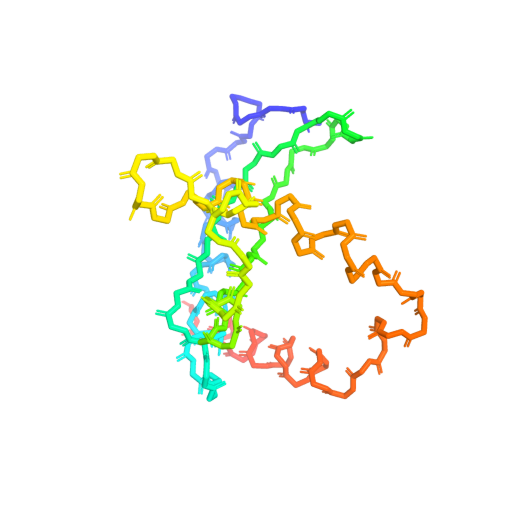1
ATOM 807 C C . ARG A 1 96 ? -12.763 -0.842 -8.812 1.00 79.69 96 ARG A C 1
ATOM 809 O O . ARG A 1 96 ? -12.725 -1.709 -7.938 1.00 79.69 96 ARG A O 1
ATOM 816 N N . LEU A 1 97 ? -12.750 0.462 -8.525 1.00 80.25 97 LEU A N 1
ATOM 817 C CA . LEU A 1 97 ? -12.684 0.963 -7.151 1.00 80.25 97 LEU A CA 1
ATOM 818 C C . LEU A 1 97 ? -13.932 0.549 -6.365 1.00 80.25 97 LEU A C 1
ATOM 820 O O . LEU A 1 97 ? -13.816 0.055 -5.243 1.00 80.25 97 LEU A O 1
ATOM 824 N N . PHE A 1 98 ? -15.117 0.668 -6.969 1.00 85.25 98 PHE A N 1
ATOM 825 C CA . PHE A 1 98 ? -16.367 0.227 -6.346 1.00 85.25 98 PHE A CA 1
ATOM 826 C C . PHE A 1 98 ? -16.381 -1.274 -6.038 1.00 85.25 98 PHE A C 1
ATOM 828 O O . PHE A 1 98 ? -16.842 -1.673 -4.964 1.00 85.25 98 PHE A O 1
ATOM 835 N N . SER A 1 99 ? -15.843 -2.101 -6.937 1.00 86.75 99 SER A N 1
ATOM 836 C CA . SER A 1 99 ? -15.701 -3.546 -6.719 1.00 86.75 99 SER A CA 1
ATOM 837 C C . SER A 1 99 ? -14.800 -3.850 -5.517 1.00 86.75 99 SER A C 1
ATOM 839 O O . SER A 1 99 ? -15.194 -4.587 -4.609 1.00 86.75 99 SER A O 1
ATOM 841 N N . ILE A 1 100 ? -13.630 -3.204 -5.443 1.00 86.25 100 ILE A N 1
ATOM 842 C CA . ILE A 1 100 ? -12.692 -3.369 -4.323 1.00 86.25 100 ILE A CA 1
ATOM 843 C C . ILE A 1 100 ? -13.345 -2.934 -3.006 1.00 86.25 100 ILE A C 1
ATOM 845 O O . ILE A 1 100 ? -13.308 -3.679 -2.028 1.00 86.25 100 ILE A O 1
ATOM 849 N N . VAL A 1 101 ? -13.997 -1.767 -2.974 1.00 87.50 101 VAL A N 1
ATOM 850 C CA . VAL A 1 101 ? -14.696 -1.263 -1.778 1.00 87.50 101 VAL A CA 1
ATOM 851 C C . VAL A 1 101 ? -15.798 -2.225 -1.330 1.00 87.50 101 VAL A C 1
ATOM 853 O O . VAL A 1 101 ? -15.928 -2.502 -0.136 1.00 87.50 101 VAL A O 1
ATOM 856 N N . SER A 1 102 ? -16.567 -2.777 -2.269 1.00 89.38 102 SER A N 1
ATOM 857 C CA . SER A 1 102 ? -17.613 -3.762 -1.969 1.00 89.38 102 SER A CA 1
ATOM 858 C C . SER A 1 102 ? -17.020 -5.032 -1.360 1.00 89.38 102 SER A C 1
ATOM 860 O O . SER A 1 102 ? -17.489 -5.500 -0.323 1.00 89.38 102 SER A O 1
ATOM 862 N N . ARG A 1 103 ? -15.909 -5.527 -1.917 1.00 89.25 103 ARG A N 1
ATOM 863 C CA . ARG A 1 103 ? -15.199 -6.699 -1.392 1.00 89.25 103 ARG A CA 1
ATOM 864 C C . ARG A 1 103 ? -14.654 -6.481 0.017 1.00 89.25 103 ARG A C 1
ATOM 866 O O . ARG A 1 103 ? -14.681 -7.397 0.836 1.00 89.25 103 ARG A O 1
ATOM 873 N N . VAL A 1 104 ? -14.154 -5.282 0.310 1.00 88.75 104 VAL A N 1
ATOM 874 C CA . VAL A 1 104 ? -13.690 -4.922 1.658 1.00 88.75 104 VAL A CA 1
ATOM 875 C C . VAL A 1 104 ? -14.846 -4.951 2.650 1.00 88.75 104 VAL A C 1
ATOM 877 O O . VAL A 1 104 ? -14.703 -5.546 3.715 1.00 88.75 104 VAL A O 1
ATOM 880 N N . ARG A 1 105 ? -16.005 -4.388 2.288 1.00 89.38 105 ARG A N 1
ATOM 881 C CA . ARG A 1 105 ? -17.206 -4.416 3.138 1.00 89.38 105 ARG A CA 1
ATOM 882 C C . ARG A 1 105 ? -17.650 -5.844 3.453 1.00 89.38 105 ARG A C 1
ATOM 884 O O . ARG A 1 105 ? -17.871 -6.152 4.617 1.00 89.38 105 ARG A O 1
ATOM 891 N N . GLU A 1 106 ? -17.693 -6.726 2.453 1.00 89.94 106 GLU A N 1
ATOM 892 C CA . GLU A 1 106 ? -18.006 -8.151 2.654 1.00 89.94 106 GLU A CA 1
ATOM 893 C C . GLU A 1 106 ? -17.028 -8.839 3.616 1.00 89.94 106 GLU A C 1
ATOM 895 O O . GLU A 1 106 ? -17.419 -9.666 4.439 1.00 89.94 106 GLU A O 1
ATOM 900 N N . LEU A 1 107 ? -15.733 -8.532 3.512 1.00 87.12 107 LEU A N 1
ATOM 901 C CA . LEU A 1 107 ? -14.726 -9.110 4.401 1.00 87.12 107 LEU A CA 1
ATOM 902 C C . LEU A 1 107 ? -14.884 -8.616 5.839 1.00 87.12 107 LEU A C 1
ATOM 904 O O . LEU A 1 107 ? -14.642 -9.391 6.758 1.00 87.12 107 LEU A O 1
ATOM 908 N N . MET A 1 108 ? -15.316 -7.369 6.024 1.00 83.62 108 MET A N 1
ATOM 909 C CA . MET A 1 108 ? -15.547 -6.786 7.343 1.00 83.62 108 MET A CA 1
ATOM 910 C C . MET A 1 108 ? -16.816 -7.302 8.023 1.00 83.62 108 MET A C 1
ATOM 912 O O . MET A 1 108 ? -16.825 -7.425 9.237 1.00 83.62 108 MET A O 1
ATOM 916 N N . THR A 1 109 ? -17.867 -7.647 7.273 1.00 80.38 109 THR A N 1
ATOM 917 C CA . THR A 1 109 ? -19.093 -8.243 7.844 1.00 80.38 109 THR A CA 1
ATOM 918 C C . THR A 1 109 ? -18.915 -9.687 8.322 1.00 80.38 109 THR A C 1
ATOM 920 O O . THR A 1 109 ? -19.805 -10.228 8.965 1.00 80.38 109 THR A O 1
ATOM 923 N N . ASN A 1 110 ? -17.793 -10.322 7.970 1.00 60.50 110 ASN A N 1
ATOM 924 C CA . ASN A 1 110 ? -17.452 -11.700 8.334 1.00 60.50 110 ASN A CA 1
ATOM 925 C C . ASN A 1 110 ? -16.340 -11.779 9.405 1.00 60.50 110 ASN A C 1
ATOM 927 O O . ASN A 1 110 ? -15.762 -12.853 9.594 1.00 60.50 110 ASN A O 1
ATOM 931 N N . LEU A 1 111 ? -15.995 -10.647 10.031 1.00 57.41 111 LEU A N 1
ATOM 932 C CA . LEU A 1 111 ? -15.098 -10.543 11.190 1.00 57.41 111 LEU A CA 1
ATOM 933 C C . LEU A 1 111 ? -15.920 -10.492 12.479 1.00 57.41 111 LEU A C 1
ATOM 935 O O . LEU A 1 111 ? -15.433 -11.076 13.470 1.00 57.41 111 LEU A O 1
#

pLDDT: mean 87.73, std 8.81, range [57.41, 95.69]